Protein AF-A0A1F9Z9X6-F1 (afdb_monomer_lite)

Foldseek 3Di:
DDDPDPDDPDDDDQDAFDDDPDPQDWFWKKKAFRNDRPQIDDIDTDTHGDPVVVVVVLVVRLVVSCVPPQWDQDPVRDIDGPDDPVRSVVRSVRIGMDTD

Sequence (100 aa):
MGFFRKAFSRAPGAKPSFVPPAFPFAGRVRLVHQDYDRIATGWWDISLGSAEEWQAKLREMEEGVRRHFGLFQMEDGQVVPRWNETTWARVRGRLVVEKG

Secondary structure (DSSP, 8-state):
----SSSS------PPPP--SSSSEEEEEEEEESS-TTSB---EEEEESSHHHHHHHHHHHHHHHHHHHSEEE-TTS-EEESS-HHHHHHHHTTEEEEE-

Structure (mmCIF, N/CA/C/O backbone):
data_AF-A0A1F9Z9X6-F1
#
_entry.id   AF-A0A1F9Z9X6-F1
#
loop_
_atom_site.group_PDB
_atom_site.id
_atom_site.type_symbol
_atom_site.label_atom_id
_atom_site.label_alt_id
_atom_site.label_comp_id
_atom_site.label_asym_id
_atom_site.label_entity_id
_atom_site.label_seq_id
_atom_site.pdbx_PDB_ins_code
_atom_site.Cartn_x
_atom_site.Cartn_y
_atom_site.Cartn_z
_atom_site.occupancy
_atom_site.B_iso_or_equiv
_atom_site.auth_seq_id
_atom_site.auth_comp_id
_atom_site.auth_asym_id
_atom_site.auth_atom_id
_atom_site.pdbx_PDB_model_num
ATOM 1 N N . MET A 1 1 ? -20.901 -26.736 4.554 1.00 36.50 1 MET A N 1
ATOM 2 C CA . MET A 1 1 ? -20.226 -26.051 5.681 1.00 36.50 1 MET A CA 1
ATOM 3 C C . MET A 1 1 ? -18.745 -26.409 5.643 1.00 36.50 1 MET A C 1
ATOM 5 O O . MET A 1 1 ? -18.409 -27.543 5.942 1.00 36.50 1 MET A O 1
ATOM 9 N N . GLY A 1 2 ? -17.867 -25.506 5.200 1.00 39.12 2 GLY A N 1
ATOM 10 C CA . GLY A 1 2 ? -16.432 -25.801 5.079 1.00 39.12 2 GLY A CA 1
ATOM 11 C C . GLY A 1 2 ? -15.596 -24.548 4.818 1.00 39.12 2 GLY A C 1
ATOM 12 O O . GLY A 1 2 ? -15.013 -24.415 3.751 1.00 39.12 2 GLY A O 1
ATOM 13 N N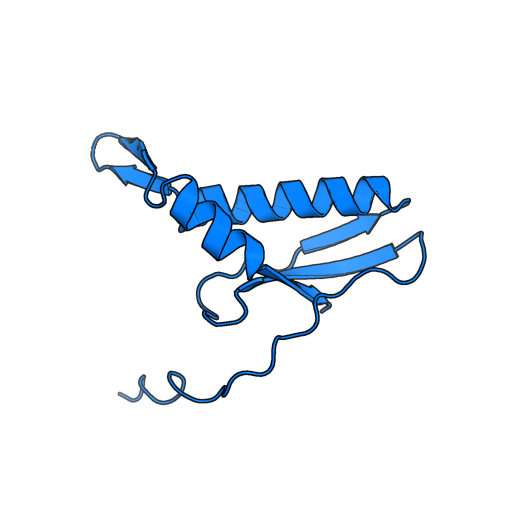 . PHE A 1 3 ? -15.575 -23.611 5.772 1.00 52.56 3 PHE A N 1
ATOM 14 C CA . PH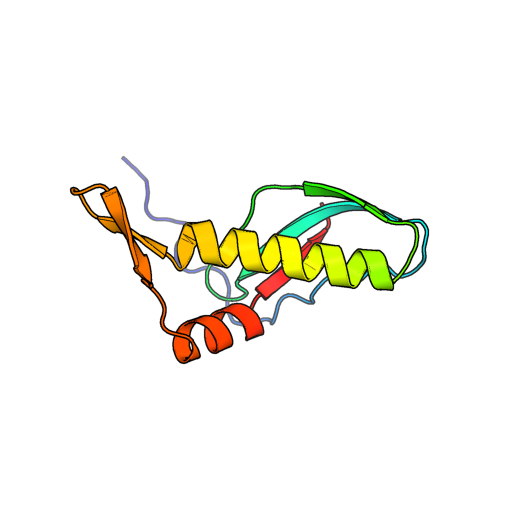E A 1 3 ? -14.993 -22.266 5.608 1.00 52.56 3 PHE A CA 1
ATOM 15 C C . PHE A 1 3 ? -13.732 -21.996 6.460 1.00 52.56 3 PHE A C 1
ATOM 17 O O . PHE A 1 3 ? -13.436 -20.846 6.760 1.00 52.56 3 PHE A O 1
ATOM 24 N N . PHE A 1 4 ? -12.947 -23.017 6.835 1.00 49.38 4 PHE A N 1
ATOM 25 C CA . PHE A 1 4 ? -11.785 -22.829 7.732 1.00 49.38 4 PHE A CA 1
ATOM 26 C C . PHE A 1 4 ? -10.502 -23.570 7.313 1.00 49.38 4 PHE A C 1
ATOM 28 O O . PHE A 1 4 ? -9.823 -24.160 8.145 1.00 49.38 4 PHE A O 1
ATOM 35 N N . ARG A 1 5 ? -10.120 -23.541 6.026 1.00 39.78 5 ARG A N 1
ATOM 36 C CA . ARG A 1 5 ? -8.852 -24.159 5.561 1.00 39.78 5 ARG A CA 1
ATOM 37 C C . ARG A 1 5 ? -7.830 -23.226 4.897 1.00 39.78 5 ARG A C 1
ATOM 39 O O . ARG A 1 5 ? -6.906 -23.708 4.259 1.00 39.78 5 ARG A O 1
ATOM 46 N N . LYS A 1 6 ? -7.934 -21.903 5.063 1.00 45.34 6 LYS A N 1
ATOM 47 C CA . LYS A 1 6 ? -6.961 -20.945 4.483 1.00 45.34 6 LYS A CA 1
ATOM 48 C C . LYS A 1 6 ? -6.288 -19.999 5.486 1.00 45.34 6 LYS A C 1
ATOM 50 O O . LYS A 1 6 ? -5.749 -18.982 5.079 1.00 45.34 6 LYS A O 1
ATOM 55 N N . ALA A 1 7 ? -6.315 -20.300 6.785 1.00 44.22 7 ALA A N 1
ATOM 56 C CA . ALA A 1 7 ? -5.822 -19.356 7.793 1.00 44.22 7 ALA A CA 1
ATOM 57 C C . ALA A 1 7 ? -4.334 -19.503 8.179 1.00 44.22 7 ALA A C 1
ATOM 59 O O . ALA A 1 7 ? -3.824 -18.607 8.834 1.00 44.22 7 ALA A O 1
ATOM 60 N N . PHE A 1 8 ? -3.613 -20.565 7.790 1.00 46.94 8 PHE A N 1
ATOM 61 C CA . PHE A 1 8 ? -2.263 -20.814 8.338 1.00 46.94 8 PHE A CA 1
ATOM 62 C C . PHE A 1 8 ? -1.280 -21.476 7.362 1.00 46.94 8 PHE A C 1
ATOM 64 O O . PHE A 1 8 ? -0.570 -22.414 7.714 1.00 46.94 8 PHE A O 1
ATOM 71 N N . SER A 1 9 ? -1.204 -21.005 6.118 1.00 41.81 9 SER A N 1
ATOM 72 C CA . SER A 1 9 ? -0.163 -21.475 5.191 1.00 41.81 9 SER A CA 1
ATOM 73 C C . SER A 1 9 ? 0.556 -20.317 4.523 1.00 41.81 9 SER A C 1
ATOM 75 O O . SER A 1 9 ? 0.429 -20.116 3.321 1.00 41.81 9 SER A O 1
ATOM 77 N N . ARG A 1 10 ? 1.330 -19.564 5.308 1.00 44.91 10 ARG A N 1
ATOM 78 C CA . ARG A 1 10 ? 2.546 -18.905 4.818 1.00 44.91 10 ARG A CA 1
ATOM 79 C C . ARG A 1 10 ? 3.446 -18.549 5.999 1.00 44.91 10 ARG A C 1
ATOM 81 O O . ARG A 1 10 ? 3.231 -17.569 6.699 1.00 44.91 10 ARG A O 1
ATOM 88 N N . ALA A 1 11 ? 4.423 -19.420 6.237 1.00 46.56 11 ALA A N 1
ATOM 89 C CA . ALA A 1 11 ? 5.598 -19.126 7.045 1.00 46.56 11 ALA A CA 1
ATOM 90 C C . ALA A 1 11 ? 6.381 -17.936 6.431 1.00 46.56 11 ALA A C 1
ATOM 92 O O . ALA A 1 11 ? 6.202 -17.641 5.243 1.00 46.56 11 ALA A O 1
ATOM 93 N N . PRO A 1 12 ? 7.217 -17.240 7.222 1.00 44.34 12 PRO A N 1
ATOM 94 C CA . PRO A 1 12 ? 7.659 -15.878 6.953 1.00 44.34 12 PRO A CA 1
ATOM 95 C C . PRO A 1 12 ? 8.763 -15.853 5.893 1.00 44.34 12 PRO A C 1
ATOM 97 O O . PRO A 1 12 ? 9.945 -15.992 6.188 1.00 44.34 12 PRO A O 1
ATOM 100 N N . GLY A 1 13 ? 8.371 -15.656 4.641 1.00 54.16 13 GLY A N 1
ATOM 101 C CA . GLY A 1 13 ? 9.237 -15.072 3.627 1.00 54.16 13 GLY A CA 1
ATOM 102 C C . GLY A 1 13 ? 8.708 -13.678 3.347 1.00 54.16 13 GLY A C 1
ATOM 103 O O . GLY A 1 13 ? 7.576 -13.559 2.878 1.00 54.16 13 GLY A O 1
ATOM 104 N N . ALA A 1 14 ? 9.480 -12.635 3.663 1.00 59.50 14 ALA A N 1
ATOM 105 C CA . ALA A 1 14 ? 9.149 -11.274 3.253 1.00 59.50 14 ALA A CA 1
ATOM 106 C C . ALA A 1 14 ? 8.878 -11.290 1.744 1.00 59.50 14 ALA A C 1
ATOM 108 O O . ALA A 1 14 ? 9.780 -11.556 0.948 1.00 59.50 14 ALA A O 1
ATOM 109 N N . LYS A 1 15 ? 7.617 -11.085 1.349 1.00 67.56 15 LYS A N 1
ATOM 110 C CA . LYS A 1 15 ? 7.267 -10.964 -0.065 1.00 67.56 15 LYS A CA 1
ATOM 111 C C . LYS A 1 15 ? 8.104 -9.808 -0.630 1.00 67.56 15 LYS A C 1
ATOM 113 O O . LYS A 1 15 ? 8.024 -8.711 -0.071 1.00 67.56 15 LYS A O 1
ATOM 118 N N . PRO A 1 16 ? 8.922 -10.020 -1.674 1.00 73.94 16 PRO A N 1
ATOM 119 C CA . PRO A 1 16 ? 9.684 -8.928 -2.256 1.00 73.94 16 PRO A CA 1
ATOM 120 C C . PRO A 1 16 ? 8.702 -7.895 -2.811 1.00 73.94 16 PRO A C 1
ATOM 122 O O . PRO A 1 16 ? 7.762 -8.249 -3.522 1.00 73.94 16 PRO A O 1
ATOM 125 N N . SER A 1 17 ? 8.901 -6.626 -2.457 1.00 88.38 17 SER A N 1
ATOM 126 C CA . SER A 1 17 ? 8.094 -5.544 -3.015 1.00 88.38 17 SER A CA 1
ATOM 127 C C . SER A 1 17 ? 8.488 -5.326 -4.471 1.00 88.38 17 SER A C 1
ATOM 129 O O . SER A 1 17 ? 9.669 -5.152 -4.777 1.00 88.38 17 SER A O 1
ATOM 131 N N . PHE A 1 18 ? 7.511 -5.341 -5.371 1.00 91.19 18 PHE A N 1
ATOM 132 C CA . PHE A 1 18 ? 7.735 -5.022 -6.772 1.00 91.19 18 PHE A CA 1
ATOM 133 C C . PHE A 1 18 ? 8.124 -3.547 -6.946 1.00 91.19 18 PHE A C 1
ATOM 135 O O . PHE A 1 18 ? 7.493 -2.648 -6.390 1.00 91.19 18 PHE A O 1
ATOM 142 N N . VAL A 1 19 ? 9.138 -3.305 -7.777 1.00 90.00 19 VAL A N 1
ATOM 143 C CA . VAL A 1 19 ? 9.535 -1.977 -8.256 1.00 90.00 19 VAL A CA 1
ATOM 144 C C . VAL A 1 19 ? 9.689 -2.065 -9.778 1.00 90.00 19 VAL A C 1
ATOM 146 O O . VAL A 1 19 ? 10.334 -3.007 -10.251 1.00 90.00 19 VAL A O 1
ATOM 149 N N . PRO A 1 20 ? 9.112 -1.136 -10.565 1.00 89.25 20 PRO A N 1
ATOM 150 C CA . PRO A 1 20 ? 9.318 -1.107 -12.009 1.00 89.25 20 PRO A CA 1
ATOM 151 C C . PRO A 1 20 ? 10.817 -1.031 -12.360 1.00 89.25 20 PRO A C 1
ATOM 153 O O . PRO A 1 20 ? 11.501 -0.139 -11.858 1.00 89.25 20 PRO A O 1
ATOM 156 N N . PRO A 1 21 ? 11.348 -1.933 -13.210 1.00 88.00 21 PRO A N 1
ATOM 157 C CA . PRO A 1 21 ? 12.774 -1.943 -13.552 1.00 88.00 21 PRO A CA 1
ATOM 158 C C . PRO A 1 21 ? 13.161 -0.843 -14.552 1.00 88.00 21 PRO A C 1
ATOM 160 O O . PRO A 1 21 ? 14.328 -0.473 -14.635 1.00 88.00 21 PRO A O 1
ATOM 163 N N . ALA A 1 22 ? 12.196 -0.341 -15.325 1.00 90.12 22 ALA A N 1
ATOM 164 C CA . ALA A 1 22 ? 12.371 0.715 -16.312 1.00 90.12 22 ALA A CA 1
ATOM 165 C C . ALA A 1 22 ? 11.054 1.481 -16.502 1.00 90.12 22 ALA A C 1
ATOM 167 O O . ALA A 1 22 ? 9.979 0.957 -16.197 1.00 90.12 22 ALA A O 1
ATOM 168 N N . PHE A 1 23 ? 11.158 2.701 -17.031 1.00 90.31 23 PHE A N 1
ATOM 169 C CA . PHE A 1 23 ? 10.027 3.543 -17.416 1.00 90.31 23 PHE A CA 1
ATOM 170 C C . PHE A 1 23 ? 10.086 3.832 -18.928 1.00 90.31 23 PHE A C 1
ATOM 172 O O . PHE A 1 23 ? 11.190 3.923 -19.470 1.00 90.31 23 PHE A O 1
ATOM 179 N N . PRO A 1 24 ? 8.942 3.976 -19.620 1.00 93.00 24 PRO A N 1
ATOM 180 C CA . PRO A 1 24 ? 7.582 3.934 -19.087 1.00 93.00 24 PRO A CA 1
ATOM 181 C C . PRO A 1 24 ? 7.163 2.526 -18.639 1.00 93.00 24 PRO A C 1
ATOM 183 O O . PRO A 1 24 ? 7.577 1.520 -19.212 1.00 93.00 24 PRO A O 1
ATOM 186 N N . PHE A 1 25 ? 6.339 2.459 -17.598 1.00 92.62 25 PHE A N 1
ATOM 187 C CA . PHE A 1 25 ? 5.787 1.220 -17.065 1.00 92.62 25 PHE A CA 1
ATOM 188 C C . PHE A 1 25 ? 4.266 1.255 -17.139 1.00 92.62 25 PHE A C 1
ATOM 190 O O . PHE A 1 25 ? 3.641 2.156 -16.588 1.00 92.62 25 PHE A O 1
ATOM 197 N N . ALA A 1 26 ? 3.673 0.235 -17.755 1.00 94.38 26 ALA A N 1
ATOM 198 C CA . ALA A 1 26 ? 2.241 -0.005 -17.707 1.00 94.38 26 ALA A CA 1
ATOM 199 C C . ALA A 1 26 ? 1.974 -1.419 -17.190 1.00 94.38 26 ALA A C 1
ATOM 201 O O . ALA A 1 26 ? 2.633 -2.381 -17.597 1.00 94.38 26 ALA A O 1
ATOM 202 N N . GLY A 1 27 ? 1.022 -1.554 -16.274 1.00 93.25 27 GLY A N 1
ATOM 203 C CA . GLY A 1 27 ? 0.672 -2.852 -15.718 1.00 93.25 27 GLY A CA 1
ATOM 204 C C . GLY A 1 27 ? -0.291 -2.765 -14.548 1.00 93.25 27 GLY A C 1
ATOM 205 O O . GLY A 1 27 ? -0.718 -1.685 -14.143 1.00 93.25 27 GLY A O 1
ATOM 206 N N . ARG A 1 28 ? -0.616 -3.933 -13.995 1.00 95.62 28 ARG A N 1
ATOM 207 C CA . ARG A 1 28 ? -1.495 -4.056 -12.834 1.00 95.62 28 ARG A CA 1
ATOM 208 C C . ARG A 1 28 ? -0.678 -4.267 -11.580 1.00 95.62 28 ARG A C 1
ATOM 210 O O . ARG A 1 28 ? 0.184 -5.143 -11.536 1.00 95.62 28 ARG A O 1
ATOM 217 N N . VAL A 1 29 ? -0.956 -3.469 -10.559 1.00 95.00 29 VAL A N 1
ATOM 218 C CA . VAL A 1 29 ? -0.304 -3.572 -9.253 1.00 95.00 29 VAL A CA 1
ATOM 219 C C . VAL A 1 29 ? -1.329 -3.538 -8.133 1.00 95.00 29 VAL A C 1
ATOM 221 O O . VAL A 1 29 ? -2.432 -3.021 -8.291 1.00 95.00 29 VAL A O 1
ATOM 224 N N . ARG A 1 30 ? -0.973 -4.082 -6.976 1.00 94.06 30 ARG A N 1
ATOM 225 C CA . ARG A 1 30 ? -1.737 -3.917 -5.736 1.00 94.06 30 ARG A CA 1
ATOM 226 C C . ARG A 1 30 ? -0.791 -3.791 -4.554 1.00 94.06 30 ARG A C 1
ATOM 228 O O . ARG A 1 30 ? 0.307 -4.340 -4.592 1.00 94.06 30 ARG A O 1
ATOM 235 N N . LEU A 1 31 ? -1.226 -3.113 -3.498 1.00 93.94 31 LEU A N 1
ATOM 236 C CA . LEU A 1 31 ? -0.548 -3.165 -2.207 1.00 93.94 31 LEU A CA 1
ATOM 237 C C . LEU A 1 31 ? -1.131 -4.302 -1.378 1.00 93.94 31 LEU A C 1
ATOM 239 O O . LEU A 1 31 ? -2.350 -4.451 -1.293 1.00 93.94 31 LEU A O 1
ATOM 243 N N . VAL A 1 32 ? -0.264 -5.074 -0.737 1.00 92.06 32 VAL A N 1
ATOM 244 C CA . VAL A 1 32 ? -0.637 -6.107 0.231 1.00 92.06 32 VAL A CA 1
ATOM 245 C C . VAL A 1 32 ? 0.248 -5.998 1.462 1.00 92.06 32 VAL A C 1
ATOM 247 O O . VAL A 1 32 ? 1.416 -5.628 1.368 1.00 92.06 32 VAL A O 1
ATOM 250 N N . HIS A 1 33 ? -0.279 -6.354 2.625 1.00 92.38 33 HIS A N 1
ATOM 251 C CA . HIS A 1 33 ? 0.539 -6.522 3.816 1.00 92.38 33 HIS A CA 1
ATOM 252 C C . HIS A 1 33 ? 1.237 -7.886 3.790 1.00 92.38 33 HIS A C 1
ATOM 254 O O . HIS A 1 33 ? 0.616 -8.897 3.464 1.00 92.38 33 HIS A O 1
ATOM 260 N N . GLN A 1 34 ? 2.516 -7.930 4.171 1.00 88.25 34 GLN A N 1
ATOM 261 C CA . GLN A 1 34 ? 3.316 -9.163 4.167 1.00 88.25 34 GLN A CA 1
ATOM 262 C C . GLN A 1 34 ? 2.691 -10.282 5.016 1.00 88.25 34 GLN A C 1
ATOM 264 O O . GLN A 1 34 ? 2.584 -11.413 4.550 1.00 88.25 34 GLN A O 1
ATOM 269 N N . ASP A 1 35 ? 2.240 -9.949 6.230 1.00 86.00 35 ASP A N 1
ATOM 270 C CA . ASP A 1 35 ? 1.717 -10.936 7.191 1.00 86.00 35 ASP A CA 1
ATOM 271 C C . ASP A 1 35 ? 0.187 -11.101 7.181 1.00 86.00 35 ASP A C 1
ATOM 273 O O . ASP A 1 35 ? -0.341 -12.036 7.780 1.00 86.00 35 ASP A O 1
ATOM 277 N N . TYR A 1 36 ? -0.549 -10.177 6.556 1.00 85.06 36 TYR A N 1
ATOM 278 C CA . TYR A 1 36 ? -2.005 -10.091 6.694 1.00 85.06 36 TYR A CA 1
ATOM 279 C C . TYR A 1 36 ? -2.660 -9.924 5.328 1.00 85.06 36 TYR A C 1
ATOM 281 O O . TYR A 1 36 ? -2.920 -8.807 4.892 1.00 85.06 36 TYR A O 1
ATOM 289 N N . ASP A 1 37 ? -3.029 -11.037 4.693 1.00 82.19 37 ASP A N 1
ATOM 290 C CA . ASP A 1 37 ? -3.672 -11.035 3.367 1.00 82.19 37 ASP A CA 1
ATOM 291 C C . ASP A 1 37 ? -4.994 -10.236 3.320 1.00 82.19 37 ASP A C 1
ATOM 293 O O . ASP A 1 37 ? -5.453 -9.854 2.247 1.00 82.19 37 ASP A O 1
ATOM 297 N N . ARG A 1 38 ? -5.618 -9.965 4.478 1.00 86.00 38 ARG A N 1
ATOM 298 C CA . ARG A 1 38 ? -6.818 -9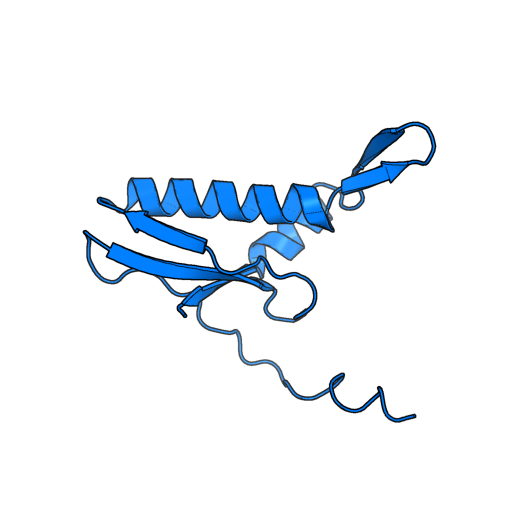.114 4.578 1.00 86.00 38 ARG A CA 1
ATOM 299 C C . ARG A 1 38 ? -6.533 -7.633 4.336 1.00 86.00 38 ARG A C 1
ATOM 301 O O . ARG A 1 38 ? -7.447 -6.915 3.951 1.00 86.00 38 ARG A O 1
ATOM 308 N N . ILE A 1 39 ? -5.309 -7.177 4.595 1.00 89.12 39 ILE A N 1
ATOM 309 C CA . ILE A 1 39 ? -4.891 -5.800 4.337 1.00 89.12 39 ILE A CA 1
ATOM 310 C C . ILE A 1 39 ? -4.296 -5.791 2.933 1.00 89.12 39 ILE A C 1
ATOM 312 O O . ILE A 1 39 ? -3.097 -5.989 2.738 1.00 89.12 39 ILE A O 1
ATOM 316 N N . ALA A 1 40 ? -5.166 -5.619 1.949 1.00 89.88 40 ALA A N 1
ATOM 317 C CA . ALA A 1 40 ? -4.794 -5.558 0.549 1.00 89.88 40 ALA A CA 1
ATOM 318 C C . ALA A 1 40 ? -5.692 -4.569 -0.188 1.00 89.88 40 ALA A C 1
ATOM 320 O O . ALA A 1 40 ? -6.878 -4.443 0.120 1.00 89.88 40 ALA A O 1
ATOM 321 N N . THR A 1 41 ? -5.139 -3.883 -1.182 1.00 89.62 41 THR A N 1
ATOM 322 C CA . THR A 1 41 ? -5.948 -3.146 -2.151 1.00 89.62 41 THR A CA 1
ATOM 323 C C . THR A 1 41 ? -6.492 -4.099 -3.213 1.00 89.62 41 THR A C 1
ATOM 325 O O . THR A 1 41 ? -5.967 -5.197 -3.427 1.00 89.62 41 THR A O 1
ATOM 328 N N . GLY A 1 42 ? -7.505 -3.643 -3.953 1.00 90.56 42 GLY A N 1
ATOM 329 C CA . GLY A 1 42 ? -7.804 -4.213 -5.267 1.00 90.56 42 GLY A CA 1
ATOM 330 C C . GLY A 1 42 ? -6.616 -4.077 -6.229 1.00 90.56 42 GLY A C 1
ATOM 331 O O . GLY A 1 42 ? -5.588 -3.488 -5.885 1.00 90.56 42 GLY A O 1
ATOM 332 N N . TRP A 1 43 ? -6.759 -4.622 -7.436 1.00 93.44 43 TRP A N 1
ATOM 333 C CA . TRP A 1 43 ? -5.803 -4.403 -8.524 1.00 93.44 43 TRP A CA 1
ATOM 334 C C . TRP A 1 43 ? -6.005 -3.019 -9.140 1.00 93.44 43 TRP A C 1
ATOM 336 O O . TRP A 1 43 ? -7.135 -2.644 -9.440 1.00 93.44 43 TRP A O 1
ATOM 346 N N . TRP A 1 44 ? -4.909 -2.295 -9.337 1.00 93.00 44 TRP A N 1
ATOM 347 C CA . TRP A 1 44 ? -4.863 -0.978 -9.960 1.00 93.00 44 TRP A CA 1
ATOM 348 C C . TRP A 1 44 ? -4.136 -1.089 -11.287 1.00 93.00 44 TRP A C 1
ATOM 350 O O . TRP A 1 44 ? -2.987 -1.530 -11.329 1.00 93.00 44 TRP A O 1
ATOM 360 N N . ASP A 1 45 ? -4.793 -0.659 -12.352 1.00 94.50 45 ASP A N 1
ATOM 361 C CA . ASP A 1 45 ? -4.174 -0.461 -13.653 1.00 94.50 45 ASP A CA 1
ATOM 362 C C . ASP A 1 45 ? -3.433 0.884 -13.633 1.00 94.50 45 ASP A C 1
ATOM 364 O O . ASP A 1 45 ? -4.030 1.935 -13.389 1.00 94.50 45 ASP A O 1
ATOM 368 N N . ILE A 1 46 ? -2.112 0.846 -13.813 1.00 93.00 46 ILE A N 1
ATOM 369 C CA . ILE A 1 46 ? -1.246 2.026 -13.763 1.00 93.00 46 ILE A CA 1
ATOM 370 C C . ILE A 1 46 ? -0.463 2.174 -15.062 1.00 93.00 46 ILE A C 1
ATOM 372 O O . ILE A 1 46 ? -0.054 1.189 -15.675 1.00 93.00 46 ILE A O 1
ATOM 376 N N . SER A 1 47 ? -0.235 3.423 -15.449 1.00 94.31 47 SER A N 1
ATOM 377 C CA . SER A 1 47 ? 0.680 3.822 -16.511 1.00 94.31 47 SER A CA 1
ATOM 378 C C . SER A 1 47 ? 1.538 4.949 -15.956 1.00 94.31 47 SER A C 1
ATOM 380 O O . SER A 1 47 ? 0.992 5.956 -15.513 1.00 94.31 47 SER A O 1
ATOM 382 N N . LEU A 1 48 ? 2.851 4.748 -15.922 1.00 94.50 48 LEU A N 1
ATOM 383 C CA . LEU A 1 48 ? 3.817 5.641 -15.291 1.00 94.50 48 LEU A CA 1
ATOM 384 C C . LEU A 1 48 ? 4.938 5.961 -16.274 1.00 94.50 48 LEU A C 1
ATOM 386 O O . LEU A 1 48 ? 5.551 5.053 -16.836 1.00 94.50 48 LEU A O 1
ATOM 390 N N . GLY A 1 49 ? 5.233 7.239 -16.455 1.00 94.31 49 GLY A N 1
ATOM 391 C CA . GLY A 1 49 ? 6.334 7.740 -17.268 1.00 94.31 49 GLY A CA 1
ATOM 392 C C . GLY A 1 49 ? 7.647 7.894 -16.501 1.00 94.31 49 GLY A C 1
ATOM 393 O O . GLY A 1 49 ? 8.698 7.999 -17.128 1.00 94.31 49 GLY A O 1
ATOM 394 N N . SER A 1 50 ? 7.622 7.900 -15.162 1.00 94.44 50 SER A N 1
ATOM 395 C CA . SER A 1 50 ? 8.814 8.195 -14.361 1.00 94.44 50 SER A CA 1
ATOM 396 C C . SER A 1 50 ? 8.829 7.541 -12.975 1.00 94.44 50 SER A C 1
ATOM 398 O O . SER A 1 50 ? 7.808 7.111 -12.431 1.00 94.44 50 SER A O 1
ATOM 400 N N . ALA A 1 51 ? 10.018 7.529 -12.364 1.00 93.69 51 ALA A N 1
ATOM 401 C CA . ALA A 1 51 ? 10.202 7.098 -10.980 1.00 93.69 51 ALA A CA 1
ATOM 402 C C . ALA A 1 51 ? 9.477 8.006 -9.970 1.00 93.69 51 ALA A C 1
ATOM 404 O O . ALA A 1 51 ? 9.055 7.533 -8.916 1.00 93.69 51 ALA A O 1
ATOM 405 N N . GLU A 1 52 ? 9.305 9.292 -10.280 1.00 94.44 52 GLU A N 1
ATOM 406 C CA . GLU A 1 52 ? 8.562 10.221 -9.426 1.00 94.44 52 GLU A CA 1
ATOM 407 C C . GLU A 1 52 ? 7.069 9.882 -9.406 1.00 94.44 52 GLU A C 1
ATOM 409 O O . GLU A 1 52 ? 6.469 9.790 -8.332 1.00 94.44 52 GLU A O 1
ATOM 414 N N . GLU A 1 53 ? 6.493 9.600 -10.577 1.00 94.12 53 GLU A N 1
ATOM 415 C CA . GLU A 1 53 ? 5.108 9.140 -10.691 1.00 94.12 53 GLU A CA 1
ATOM 416 C C . GLU A 1 53 ? 4.899 7.819 -9.949 1.00 94.12 53 GLU A C 1
ATOM 418 O O . GLU A 1 53 ? 3.874 7.633 -9.292 1.00 94.12 53 GLU A O 1
ATOM 423 N N . TRP A 1 54 ? 5.892 6.923 -9.970 1.00 94.00 54 TRP A N 1
ATOM 424 C CA . TRP A 1 54 ? 5.857 5.706 -9.163 1.00 94.00 54 TRP A CA 1
ATOM 425 C C . TRP A 1 54 ? 5.772 6.001 -7.662 1.00 94.00 54 TRP A C 1
ATOM 427 O O . TRP A 1 54 ? 4.904 5.461 -6.978 1.00 94.00 54 TRP A O 1
ATOM 437 N N . GLN A 1 55 ? 6.611 6.900 -7.144 1.00 94.38 55 GLN A N 1
ATOM 438 C CA . GLN A 1 55 ? 6.564 7.293 -5.732 1.00 94.38 55 GLN A CA 1
ATOM 439 C C . GLN A 1 55 ? 5.249 7.993 -5.362 1.00 94.38 55 GLN A C 1
ATOM 441 O O . GLN A 1 55 ? 4.718 7.776 -4.271 1.00 94.38 55 GLN A O 1
ATOM 446 N N . ALA A 1 56 ? 4.703 8.817 -6.258 1.00 94.69 56 ALA A N 1
ATOM 447 C CA . ALA A 1 56 ? 3.398 9.441 -6.063 1.00 94.69 56 ALA A CA 1
ATOM 448 C C . ALA A 1 56 ? 2.278 8.392 -6.006 1.00 94.69 56 ALA A C 1
ATOM 450 O O . ALA A 1 56 ? 1.458 8.428 -5.085 1.00 94.69 56 ALA A O 1
ATOM 451 N N . LYS A 1 57 ? 2.299 7.412 -6.918 1.00 94.25 57 LYS A N 1
ATOM 452 C CA . LYS A 1 57 ? 1.325 6.317 -6.948 1.00 94.25 57 LYS A CA 1
ATOM 453 C C . LYS A 1 57 ? 1.398 5.450 -5.696 1.00 94.25 57 LYS A C 1
ATOM 455 O O . LYS A 1 57 ? 0.361 5.094 -5.146 1.00 94.25 57 LYS A O 1
ATOM 460 N N . LEU A 1 58 ? 2.601 5.159 -5.198 1.00 94.06 58 LEU A N 1
ATOM 461 C CA . LEU A 1 58 ? 2.774 4.437 -3.937 1.00 94.06 58 LEU A CA 1
ATOM 462 C C . LEU A 1 58 ? 2.104 5.163 -2.768 1.00 94.06 58 LEU A C 1
ATOM 464 O O . LEU A 1 58 ? 1.334 4.543 -2.041 1.00 94.06 58 LEU A O 1
ATOM 468 N N . ARG A 1 59 ? 2.331 6.475 -2.622 1.00 94.50 59 ARG A N 1
ATOM 469 C CA . ARG A 1 59 ? 1.695 7.278 -1.562 1.00 94.50 59 ARG A CA 1
ATOM 470 C C . ARG A 1 59 ? 0.172 7.285 -1.674 1.00 94.50 59 ARG A C 1
ATOM 472 O O . ARG A 1 59 ? -0.512 7.183 -0.662 1.00 94.50 59 ARG A O 1
ATOM 479 N N . GLU A 1 60 ? -0.356 7.381 -2.892 1.00 94.94 60 GLU A N 1
ATOM 480 C CA . GLU A 1 60 ? -1.798 7.307 -3.147 1.00 94.94 60 GLU A CA 1
ATOM 481 C C . GLU A 1 60 ? -2.376 5.953 -2.714 1.00 94.94 60 GLU A C 1
ATOM 483 O O . GLU A 1 60 ? -3.391 5.896 -2.019 1.00 94.94 60 GLU A O 1
ATOM 488 N N . MET A 1 61 ? -1.711 4.856 -3.079 1.00 93.88 61 MET A N 1
ATOM 489 C CA . MET A 1 61 ? -2.147 3.515 -2.700 1.00 93.88 61 MET A CA 1
ATOM 490 C C . MET A 1 61 ? -2.046 3.298 -1.180 1.00 93.88 61 MET A C 1
ATOM 492 O O . MET A 1 61 ? -2.958 2.720 -0.588 1.00 93.88 61 MET A O 1
ATOM 496 N N . GLU A 1 62 ? -0.978 3.777 -0.531 1.00 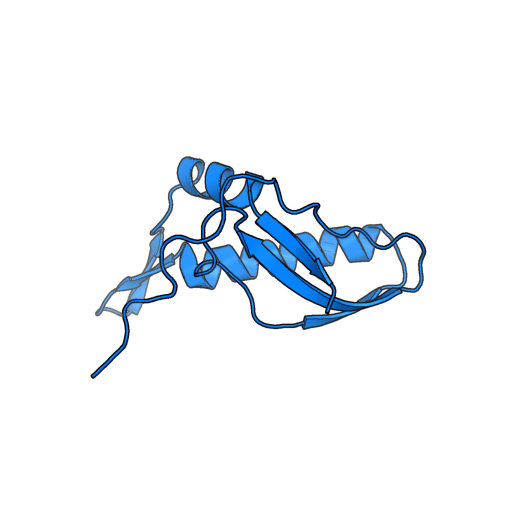94.81 62 GLU A N 1
ATOM 497 C CA . GLU A 1 62 ? -0.812 3.734 0.929 1.00 94.81 62 GLU A CA 1
ATOM 498 C C . GLU A 1 62 ? -1.924 4.511 1.646 1.00 94.81 62 GLU A C 1
ATOM 500 O O . GLU A 1 62 ? -2.517 4.007 2.600 1.00 94.81 62 GLU A O 1
ATOM 505 N N . GLU A 1 63 ? -2.255 5.710 1.168 1.00 92.75 63 GLU A N 1
ATOM 506 C CA . GLU A 1 63 ? -3.364 6.510 1.691 1.00 92.75 63 GLU A CA 1
ATOM 507 C C . GLU A 1 63 ? -4.708 5.797 1.485 1.00 92.75 63 GLU A C 1
ATOM 509 O O . GLU A 1 63 ? -5.548 5.781 2.383 1.00 92.75 63 GLU A O 1
ATOM 514 N N . GLY A 1 64 ? -4.898 5.126 0.346 1.00 91.81 64 GLY A N 1
ATOM 515 C CA . GLY A 1 64 ? -6.059 4.269 0.103 1.00 91.81 64 GLY A CA 1
ATOM 516 C C . GLY A 1 64 ? -6.192 3.149 1.142 1.00 91.81 64 GLY A C 1
ATOM 517 O O . GLY A 1 64 ? -7.275 2.942 1.695 1.00 91.81 64 GLY A O 1
ATOM 518 N N . VAL A 1 65 ? -5.086 2.472 1.477 1.00 93.25 65 VAL A N 1
ATOM 519 C CA . VAL A 1 65 ? -5.049 1.466 2.556 1.00 93.25 65 VAL A CA 1
ATOM 520 C C . VAL A 1 65 ? -5.390 2.105 3.902 1.00 93.25 65 VAL A C 1
ATOM 522 O O . VAL A 1 65 ? -6.217 1.569 4.645 1.00 93.25 65 VAL A O 1
ATOM 525 N N . ARG A 1 66 ?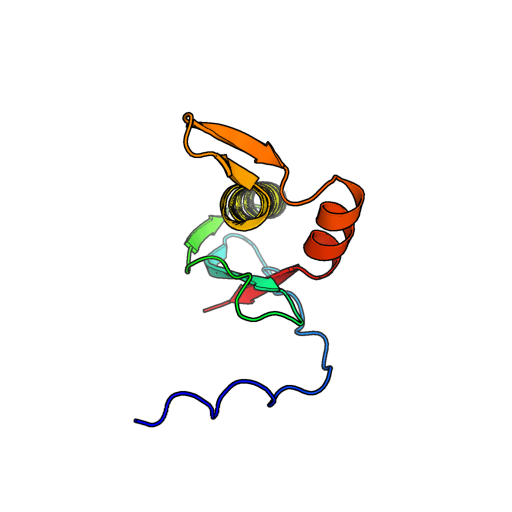 -4.793 3.259 4.219 1.00 93.62 66 ARG A N 1
ATOM 526 C CA . ARG A 1 66 ? -5.047 3.974 5.474 1.00 93.62 66 ARG A CA 1
ATOM 527 C C . ARG A 1 66 ? -6.516 4.362 5.610 1.00 93.62 66 ARG A C 1
ATOM 529 O O . ARG A 1 66 ? -7.097 4.128 6.664 1.00 93.62 66 ARG A O 1
ATOM 536 N N . ARG A 1 67 ? -7.131 4.895 4.556 1.00 90.94 67 ARG A N 1
ATOM 537 C CA . ARG A 1 67 ? -8.547 5.286 4.557 1.00 90.94 67 ARG A CA 1
ATOM 538 C C . ARG A 1 67 ? -9.480 4.099 4.721 1.00 90.94 67 ARG A C 1
ATOM 540 O O . ARG A 1 67 ? -10.456 4.200 5.452 1.00 90.94 67 ARG A O 1
ATOM 547 N N . HIS A 1 68 ? -9.183 2.984 4.058 1.00 90.81 68 HIS A N 1
ATOM 548 C CA . HIS A 1 68 ? -10.073 1.828 4.068 1.00 90.81 68 HIS A CA 1
ATOM 549 C C . HIS A 1 68 ? -9.959 0.989 5.348 1.00 90.81 68 HIS A C 1
ATOM 551 O O . HIS A 1 68 ? -10.963 0.508 5.865 1.00 90.81 68 HIS A O 1
ATOM 557 N N . PHE A 1 69 ? -8.743 0.802 5.870 1.00 91.19 69 PHE A N 1
ATOM 558 C CA . PHE A 1 69 ? -8.494 -0.092 7.006 1.00 91.19 69 PHE A CA 1
ATOM 559 C C . PHE A 1 69 ? -8.115 0.635 8.296 1.00 91.19 69 PHE A C 1
ATOM 561 O O . PHE A 1 69 ? -8.388 0.128 9.386 1.00 91.19 69 PHE A O 1
ATOM 568 N N . GLY A 1 70 ? -7.459 1.789 8.176 1.00 90.69 70 GLY A N 1
ATOM 569 C CA . GLY A 1 70 ? -6.930 2.571 9.293 1.00 90.69 70 GLY A CA 1
ATOM 570 C C . GLY A 1 70 ? -7.907 3.592 9.868 1.00 90.69 70 GLY A C 1
ATOM 571 O O . GLY A 1 70 ? -7.610 4.175 10.911 1.00 90.69 70 GLY A O 1
ATOM 572 N N . LEU A 1 71 ? -9.068 3.779 9.241 1.00 91.81 71 LEU A N 1
ATOM 573 C CA . LEU A 1 71 ? -10.155 4.622 9.731 1.00 91.81 71 LEU A CA 1
ATOM 574 C C . LEU A 1 71 ? -11.377 3.764 10.071 1.00 91.81 71 LEU A C 1
ATOM 576 O O . LEU A 1 71 ? -11.595 2.700 9.492 1.00 91.81 71 LEU A O 1
ATOM 580 N N . PHE A 1 72 ? -12.161 4.227 11.035 1.00 90.44 72 PHE A N 1
ATOM 581 C CA . PHE A 1 72 ? -13.447 3.657 11.408 1.00 90.44 72 PHE A CA 1
ATOM 582 C C . PHE A 1 72 ? -14.510 4.745 11.287 1.00 90.44 72 PHE A C 1
ATOM 584 O O . PHE A 1 72 ? -14.310 5.857 11.775 1.00 90.44 72 PHE A O 1
ATOM 591 N N . GLN A 1 73 ? -15.622 4.427 10.629 1.00 90.81 73 GLN A N 1
ATOM 592 C CA . GLN A 1 73 ? -16.790 5.296 10.589 1.00 90.81 73 GLN A CA 1
ATOM 593 C C . GLN A 1 73 ? -17.742 4.875 11.708 1.00 90.81 73 GLN A C 1
ATOM 595 O O . GLN A 1 73 ? -18.176 3.724 11.754 1.00 90.81 73 GLN A O 1
ATOM 600 N N . MET A 1 74 ? -18.013 5.798 12.624 1.00 91.38 74 MET A N 1
ATOM 601 C CA . MET A 1 74 ? -18.948 5.627 13.729 1.00 91.38 74 MET A CA 1
ATOM 602 C C . MET A 1 74 ? -20.395 5.733 13.226 1.00 91.38 74 MET A C 1
ATOM 604 O O . MET A 1 74 ? -20.653 6.225 12.126 1.00 91.38 74 MET A O 1
ATOM 608 N N . GLU A 1 75 ? -21.348 5.252 14.028 1.00 92.00 75 GLU A N 1
ATOM 609 C CA . GLU A 1 75 ? -22.775 5.228 13.664 1.00 92.00 75 GLU A CA 1
ATOM 610 C C . GLU A 1 75 ? -23.368 6.631 13.455 1.00 92.00 75 GLU A C 1
ATOM 612 O O . GLU A 1 75 ? -24.294 6.801 12.668 1.00 92.00 75 GLU A O 1
ATOM 617 N N . ASP A 1 76 ? -22.799 7.645 14.107 1.00 93.19 76 ASP A N 1
ATOM 618 C CA . ASP A 1 76 ? -23.148 9.062 13.955 1.00 93.19 76 ASP A CA 1
ATOM 619 C C . ASP A 1 76 ? -22.524 9.725 12.708 1.00 93.19 76 ASP A C 1
ATOM 621 O O . ASP A 1 76 ? -22.707 10.918 12.467 1.00 93.19 76 ASP A O 1
ATOM 625 N N . GLY A 1 77 ? -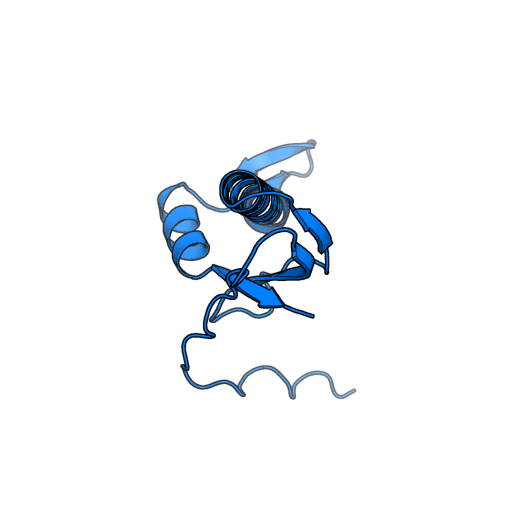21.789 8.956 11.898 1.00 89.75 77 GLY A N 1
ATOM 626 C CA . GLY A 1 77 ? -21.105 9.424 10.698 1.00 89.75 77 GLY A CA 1
ATOM 627 C C . GLY A 1 77 ? -19.714 10.011 10.947 1.00 89.75 77 GLY A C 1
ATOM 628 O O . GLY A 1 77 ? -19.031 10.344 9.973 1.00 89.75 77 GLY A O 1
ATOM 629 N N . GLN A 1 78 ? -19.252 10.107 12.198 1.00 92.31 78 GLN A N 1
ATOM 630 C CA . GLN A 1 78 ? -17.907 10.581 12.507 1.00 92.31 78 GLN A CA 1
ATOM 631 C C . GLN A 1 78 ? -16.849 9.578 12.027 1.00 92.31 78 GLN A C 1
ATOM 633 O O . GLN A 1 78 ? -16.980 8.368 12.199 1.00 92.31 78 GLN A O 1
ATOM 638 N N . VAL A 1 79 ? -15.757 10.078 11.445 1.00 91.31 79 VAL A N 1
ATOM 639 C CA . VAL A 1 79 ? -14.600 9.252 11.077 1.00 91.31 79 VAL A CA 1
ATOM 640 C C . VAL A 1 79 ? -13.520 9.403 12.139 1.00 91.31 79 VAL A C 1
ATOM 642 O O . VAL A 1 79 ? -13.019 10.503 12.373 1.00 91.31 79 VAL A O 1
ATOM 645 N N . VAL A 1 80 ? -13.142 8.292 12.765 1.00 91.25 80 VAL A N 1
ATOM 646 C CA . VAL A 1 80 ? -12.102 8.239 13.798 1.00 91.25 80 VAL A CA 1
ATOM 647 C C . VAL A 1 80 ? -10.956 7.317 13.376 1.00 91.25 80 VAL A C 1
ATOM 649 O O . VAL A 1 80 ? -11.169 6.341 12.650 1.00 91.25 80 VAL A O 1
ATOM 652 N N . PRO A 1 81 ? -9.712 7.595 13.800 1.00 92.06 81 PRO A N 1
ATOM 653 C CA . PRO A 1 81 ? -8.586 6.729 13.489 1.00 92.06 81 PRO A CA 1
ATOM 654 C C . PRO A 1 81 ? -8.721 5.395 14.228 1.00 92.06 81 PRO A C 1
ATOM 656 O O . PRO A 1 81 ? -8.694 5.340 15.456 1.00 92.06 81 PRO A O 1
ATOM 659 N N . ARG A 1 82 ? -8.797 4.296 13.473 1.00 92.31 82 ARG A N 1
ATOM 660 C CA . ARG A 1 82 ? -8.649 2.939 14.016 1.00 92.31 82 ARG A CA 1
ATOM 661 C C . ARG A 1 82 ? -7.193 2.657 14.374 1.00 92.31 82 ARG A C 1
ATOM 663 O O . ARG A 1 82 ? -6.903 1.963 15.346 1.00 92.31 82 ARG A O 1
ATOM 670 N N . TRP A 1 83 ? -6.277 3.170 13.560 1.00 93.44 83 TRP A N 1
ATOM 671 C CA . TRP A 1 83 ? -4.842 3.092 13.788 1.00 93.44 83 TRP A CA 1
ATOM 672 C C . TRP A 1 83 ? -4.309 4.479 14.118 1.00 93.44 83 TRP A C 1
ATOM 674 O O . TRP A 1 83 ? -4.461 5.414 13.336 1.00 93.44 83 TRP A O 1
ATOM 684 N N . ASN A 1 84 ? -3.642 4.598 15.263 1.00 92.31 84 ASN A N 1
ATOM 685 C CA . ASN A 1 84 ? -2.818 5.769 15.547 1.00 92.31 84 ASN A CA 1
ATOM 686 C C . ASN A 1 84 ? -1.576 5.798 14.633 1.00 92.31 84 ASN A C 1
ATOM 688 O O . ASN A 1 84 ? -1.253 4.802 13.981 1.00 92.31 84 ASN A O 1
ATOM 692 N N . GLU A 1 85 ? -0.847 6.919 14.619 1.00 92.25 85 GLU A N 1
ATOM 693 C CA . GLU A 1 85 ? 0.337 7.096 13.759 1.00 92.25 85 GLU A CA 1
ATOM 694 C C . GLU A 1 85 ? 1.382 5.987 13.940 1.00 92.25 85 GLU A C 1
ATOM 696 O O . GLU A 1 85 ? 1.939 5.489 12.965 1.00 92.25 85 GLU A O 1
ATOM 701 N N . THR A 1 86 ? 1.615 5.530 15.174 1.00 94.62 86 THR A N 1
ATOM 702 C CA . THR A 1 86 ? 2.566 4.443 15.452 1.00 94.62 86 THR A CA 1
ATOM 703 C C . THR A 1 86 ? 2.118 3.116 14.839 1.00 94.62 86 THR A C 1
ATOM 705 O O . THR A 1 86 ? 2.929 2.384 14.270 1.00 94.62 86 THR A O 1
ATOM 708 N N . THR A 1 87 ? 0.831 2.789 14.945 1.00 93.00 87 THR A N 1
ATOM 709 C CA . THR A 1 87 ? 0.261 1.569 14.359 1.00 93.00 87 THR A CA 1
ATOM 710 C C . THR A 1 87 ? 0.288 1.656 12.841 1.00 93.00 87 THR A C 1
ATOM 712 O O . THR A 1 87 ? 0.695 0.700 12.183 1.00 93.00 87 THR A O 1
ATOM 715 N N . TRP A 1 88 ? -0.057 2.818 12.287 1.00 93.94 88 TRP A N 1
ATOM 716 C CA . TRP A 1 88 ? 0.019 3.057 10.854 1.00 93.94 88 TRP A CA 1
ATOM 717 C C . TRP A 1 88 ? 1.447 2.908 10.322 1.00 93.94 88 TRP A C 1
ATOM 719 O O . TRP A 1 88 ? 1.653 2.186 9.352 1.00 93.94 88 TRP A O 1
ATOM 729 N N . ALA A 1 89 ? 2.449 3.486 10.992 1.00 93.62 89 ALA A N 1
ATOM 730 C CA . ALA A 1 89 ? 3.852 3.342 10.607 1.00 93.62 89 ALA A CA 1
ATOM 731 C C . ALA A 1 89 ? 4.306 1.870 10.575 1.00 93.62 89 ALA A C 1
ATOM 733 O O . ALA A 1 89 ? 5.019 1.460 9.659 1.00 93.62 89 ALA A O 1
ATOM 734 N N . ARG A 1 90 ? 3.846 1.050 11.535 1.00 91.75 90 ARG A N 1
ATOM 735 C CA . ARG A 1 90 ? 4.127 -0.397 11.566 1.00 91.75 90 ARG A CA 1
ATOM 736 C C . ARG A 1 90 ? 3.474 -1.148 10.408 1.00 91.75 90 ARG A C 1
ATOM 738 O O . ARG A 1 90 ? 4.132 -1.991 9.805 1.00 91.75 90 ARG A O 1
ATOM 745 N N . VAL A 1 91 ? 2.211 -0.846 10.100 1.00 91.94 91 VAL A N 1
ATOM 746 C CA . VAL A 1 91 ? 1.490 -1.451 8.966 1.00 91.94 91 VAL A CA 1
ATOM 747 C C . VAL A 1 91 ? 2.161 -1.055 7.654 1.00 91.94 91 VAL A C 1
ATOM 749 O O . VAL A 1 91 ? 2.504 -1.923 6.856 1.00 91.94 91 VAL A O 1
ATOM 752 N N . ARG A 1 92 ? 2.407 0.245 7.457 1.00 92.38 92 ARG A N 1
ATOM 753 C CA . ARG A 1 92 ? 3.040 0.806 6.259 1.00 92.38 92 ARG A CA 1
ATOM 754 C C . ARG A 1 92 ? 4.401 0.176 5.977 1.00 92.38 92 ARG A C 1
ATOM 756 O O . ARG A 1 92 ? 4.656 -0.217 4.847 1.00 92.38 92 ARG A O 1
ATOM 763 N N . GLY A 1 93 ? 5.238 -0.001 7.002 1.00 90.88 93 GLY A N 1
ATOM 764 C CA . GLY A 1 93 ? 6.559 -0.629 6.863 1.00 90.88 93 GLY A CA 1
ATOM 765 C C . GLY A 1 93 ? 6.537 -2.096 6.412 1.00 90.88 93 GLY A C 1
ATOM 766 O O . GLY A 1 93 ? 7.585 -2.648 6.089 1.00 90.88 93 GLY A O 1
ATOM 767 N N . ARG A 1 94 ? 5.361 -2.733 6.388 1.00 92.00 94 ARG A N 1
ATOM 768 C CA . ARG A 1 94 ? 5.148 -4.110 5.920 1.00 92.00 94 ARG A CA 1
ATOM 769 C C . ARG A 1 94 ? 4.211 -4.195 4.716 1.00 92.00 94 ARG A C 1
ATOM 771 O O . ARG A 1 94 ? 3.815 -5.299 4.335 1.00 92.00 94 ARG A O 1
ATOM 778 N N . LEU A 1 95 ? 3.848 -3.063 4.115 1.00 93.38 95 LEU A N 1
ATOM 779 C CA . LEU A 1 95 ? 3.162 -3.049 2.831 1.00 93.38 95 LEU A CA 1
ATOM 780 C C . LEU A 1 95 ? 4.169 -3.315 1.715 1.00 93.38 95 LEU A C 1
ATOM 782 O O . LEU A 1 95 ? 5.270 -2.770 1.694 1.00 93.38 95 LEU A O 1
ATOM 786 N N . VAL A 1 96 ? 3.777 -4.167 0.780 1.00 93.56 96 VAL A N 1
ATOM 787 C CA . VAL A 1 96 ? 4.564 -4.502 -0.401 1.00 93.56 96 VAL A CA 1
ATOM 788 C C . VAL A 1 96 ? 3.690 -4.423 -1.630 1.00 93.56 96 VAL A C 1
ATOM 790 O O . VAL A 1 96 ? 2.482 -4.664 -1.577 1.00 93.56 96 VAL A O 1
ATOM 793 N N . VAL A 1 97 ? 4.315 -4.092 -2.748 1.00 93.62 97 VAL A N 1
ATOM 794 C CA . VAL A 1 97 ? 3.645 -4.087 -4.038 1.00 93.62 97 VAL A CA 1
ATOM 795 C C . VAL A 1 97 ? 3.720 -5.482 -4.633 1.00 93.62 97 VAL A C 1
ATOM 797 O O . VAL A 1 97 ? 4.801 -6.051 -4.767 1.00 93.62 97 VAL A O 1
ATOM 800 N N . GLU A 1 98 ? 2.579 -6.006 -5.054 1.00 92.81 98 GLU A N 1
ATOM 801 C CA . GLU A 1 98 ? 2.502 -7.159 -5.940 1.00 92.81 98 GLU A CA 1
ATOM 802 C C . GLU A 1 98 ? 2.160 -6.688 -7.358 1.00 92.81 98 GLU A C 1
ATOM 804 O O . GLU A 1 98 ? 1.302 -5.822 -7.545 1.00 92.81 98 GLU A O 1
ATOM 809 N N . LYS A 1 99 ? 2.827 -7.273 -8.355 1.00 92.06 99 LYS A N 1
ATOM 810 C CA . LYS A 1 99 ? 2.500 -7.107 -9.774 1.00 92.06 99 LYS A CA 1
ATOM 811 C C . LYS A 1 99 ? 1.591 -8.256 -10.220 1.00 92.06 99 LYS A C 1
ATOM 813 O O . LYS A 1 99 ? 1.827 -9.398 -9.822 1.00 92.06 99 LYS A O 1
ATOM 818 N N . GLY A 1 100 ? 0.560 -7.926 -10.994 1.00 85.75 100 GLY A N 1
ATOM 819 C CA . GLY A 1 100 ? -0.394 -8.868 -11.586 1.00 85.75 100 GLY A CA 1
ATOM 820 C C . GLY A 1 100 ? 0.008 -9.368 -12.963 1.00 85.75 100 GLY A C 1
ATOM 821 O O . GLY A 1 100 ? 0.993 -8.842 -13.535 1.00 85.75 100 GLY A O 1
#

Radius of gyration: 15.71 Å; chains: 1; bounding box: 36×37×35 Å

pLDDT: mean 85.17, std 16.37, range [36.5, 95.62]